Protein AF-A0A934H706-F1 (afdb_monomer)

Sequence (86 aa):
MYILLLEPYDTGSHAAWMRGYQAHSVHEVHLLSLEGQYWQWRMLGGAVPLAERFLASGLRPDLIVASDMLDLTSFLALTRPLTAQI

Mean predicted aligned error: 2.06 Å

Secondary structure (DSSP, 8-state):
-EEEEEEEEESHHHHHHHHHHHHH-SSEEEEEEEES--HHHHHHHTHHHHHHHHHHHT---SEEEE-TTS-HHHHHHHHHHHHTT-

Foldseek 3Di:
DEEEEEEAACDDPVVVVQVVCCVPDPHHYDYQYHYRPPLVCSQVPVLVVSLVCVVVVPDQGPYYHYDPSHPVVSNCVSNVVRVVND

Structure (mmCIF, N/CA/C/O backbone):
data_AF-A0A934H706-F1
#
_entry.id   AF-A0A934H706-F1
#
loop_
_atom_site.group_PDB
_atom_site.id
_atom_site.type_symbol
_atom_site.label_atom_id
_atom_site.label_alt_id
_atom_site.label_comp_id
_atom_site.label_asym_id
_atom_site.label_entity_id
_atom_site.label_seq_id
_atom_site.pdbx_PDB_ins_code
_atom_site.Cartn_x
_atom_site.Cartn_y
_atom_site.Cartn_z
_atom_site.occupancy
_atom_site.B_iso_or_equiv
_atom_site.auth_seq_id
_atom_site.auth_comp_id
_atom_site.auth_asym_id
_atom_site.auth_atom_id
_atom_site.pdbx_PDB_model_num
ATOM 1 N N . MET A 1 1 ? -14.977 -8.547 6.854 1.00 96.38 1 MET A N 1
ATOM 2 C CA . MET A 1 1 ? -13.995 -7.491 7.149 1.00 96.38 1 MET A CA 1
ATOM 3 C C . MET A 1 1 ? -13.599 -6.863 5.841 1.00 96.38 1 MET A C 1
ATOM 5 O O . MET A 1 1 ? -13.541 -7.575 4.839 1.00 96.38 1 MET A O 1
ATOM 9 N N . TYR A 1 2 ? -13.362 -5.563 5.875 1.00 98.12 2 TYR A N 1
ATOM 10 C CA . TYR A 1 2 ? -12.801 -4.816 4.775 1.00 98.12 2 TYR A CA 1
ATOM 11 C C . TYR A 1 2 ? -11.282 -4.695 4.956 1.00 98.12 2 TYR A C 1
ATOM 13 O O . TYR A 1 2 ? -10.810 -4.114 5.930 1.00 98.12 2 TYR A O 1
ATOM 21 N N . ILE A 1 3 ? -10.514 -5.279 4.039 1.00 98.69 3 ILE A N 1
ATOM 22 C CA . ILE A 1 3 ? -9.052 -5.323 4.069 1.00 98.69 3 ILE A CA 1
ATOM 23 C C . ILE A 1 3 ? -8.501 -4.399 2.988 1.00 98.69 3 ILE A C 1
ATOM 25 O O . ILE A 1 3 ? -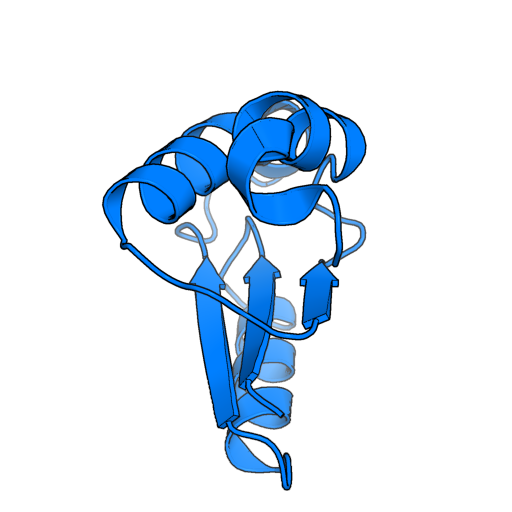8.828 -4.539 1.809 1.00 98.69 3 ILE A O 1
ATOM 29 N N . LEU A 1 4 ? -7.603 -3.501 3.382 1.00 98.62 4 LEU A N 1
ATOM 30 C CA . LEU A 1 4 ? -6.772 -2.747 2.452 1.00 98.62 4 LEU A CA 1
ATOM 31 C C . LEU A 1 4 ? -5.427 -3.453 2.294 1.00 98.62 4 LEU A C 1
ATOM 33 O O . LEU A 1 4 ? -4.694 -3.608 3.270 1.00 98.62 4 LEU A O 1
ATOM 37 N N . LEU A 1 5 ? -5.094 -3.855 1.072 1.00 98.75 5 LEU A N 1
ATOM 38 C CA . LEU A 1 5 ? -3.808 -4.461 0.746 1.00 98.75 5 LEU A CA 1
ATOM 39 C C . LEU A 1 5 ? -2.934 -3.440 0.006 1.00 98.75 5 LEU A C 1
ATOM 41 O O . LEU A 1 5 ? -3.299 -2.970 -1.072 1.00 98.75 5 LEU A O 1
ATOM 45 N N . LEU A 1 6 ? -1.791 -3.102 0.600 1.00 98.50 6 LEU A N 1
ATOM 46 C CA . LEU A 1 6 ? -0.809 -2.151 0.088 1.00 98.50 6 LEU A CA 1
ATOM 47 C C . LEU A 1 6 ? 0.355 -2.864 -0.610 1.00 98.50 6 LEU A C 1
ATOM 49 O O . LEU A 1 6 ? 1.001 -3.730 -0.018 1.00 98.50 6 LEU A O 1
ATOM 53 N N . GLU A 1 7 ? 0.667 -2.437 -1.832 1.00 97.81 7 GLU A N 1
ATOM 54 C CA . GLU A 1 7 ? 1.799 -2.957 -2.610 1.00 97.81 7 GLU A CA 1
ATOM 55 C C . GLU A 1 7 ? 2.411 -1.862 -3.497 1.00 97.81 7 GLU A C 1
ATOM 57 O O . GLU A 1 7 ? 1.797 -1.428 -4.477 1.00 97.81 7 GLU A O 1
ATOM 62 N N . PRO A 1 8 ? 3.624 -1.380 -3.202 1.00 97.62 8 PRO A N 1
ATOM 63 C CA . PRO A 1 8 ? 4.242 -0.319 -3.983 1.00 97.62 8 PRO A CA 1
ATOM 64 C C . PRO A 1 8 ? 4.773 -0.797 -5.347 1.00 97.62 8 PRO A C 1
ATOM 66 O O . PRO A 1 8 ? 5.247 0.039 -6.116 1.00 97.62 8 PRO A O 1
ATOM 69 N N . TYR A 1 9 ? 4.714 -2.089 -5.680 1.00 97.44 9 TYR A N 1
ATOM 70 C CA . TYR A 1 9 ? 5.280 -2.636 -6.911 1.00 97.44 9 TYR A CA 1
ATOM 71 C C . TYR A 1 9 ? 4.364 -3.676 -7.575 1.00 97.44 9 TYR A C 1
ATOM 73 O O . TYR A 1 9 ? 4.596 -4.883 -7.540 1.00 97.44 9 TYR A O 1
ATOM 81 N N . ASP A 1 10 ? 3.314 -3.200 -8.249 1.00 97.38 10 ASP A N 1
ATOM 82 C CA . ASP A 1 10 ? 2.358 -4.055 -8.959 1.00 97.38 10 ASP A CA 1
ATOM 83 C C . ASP A 1 10 ? 2.926 -4.573 -10.289 1.00 97.38 10 ASP A C 1
ATOM 85 O O . ASP A 1 10 ? 2.701 -4.007 -11.361 1.00 97.38 10 ASP A O 1
ATOM 89 N N . THR A 1 11 ? 3.708 -5.649 -10.215 1.00 97.56 11 THR A N 1
ATOM 90 C CA . THR A 1 11 ? 4.124 -6.463 -11.364 1.00 97.56 11 THR A CA 1
ATOM 91 C C . THR A 1 11 ? 4.530 -7.873 -10.919 1.00 97.56 11 THR A C 1
ATOM 93 O O . THR A 1 11 ? 4.680 -8.147 -9.727 1.00 97.56 11 THR A O 1
ATOM 96 N N . GLY A 1 12 ? 4.694 -8.795 -11.871 1.00 96.81 12 GLY A N 1
ATOM 97 C CA . GLY A 1 12 ? 5.239 -10.136 -11.635 1.00 96.81 12 GLY A CA 1
ATOM 98 C C . GLY A 1 12 ? 4.561 -10.913 -10.497 1.00 96.81 12 GLY A C 1
ATOM 99 O O . GLY A 1 12 ? 3.340 -11.061 -10.458 1.00 96.81 12 GLY A O 1
ATOM 100 N N . SER A 1 13 ? 5.365 -11.433 -9.568 1.00 96.56 13 SER A N 1
ATOM 101 C CA . SER A 1 13 ? 4.888 -12.221 -8.424 1.00 96.56 13 SER A CA 1
ATOM 102 C C . SER A 1 13 ? 4.040 -11.415 -7.437 1.00 96.56 13 SER A C 1
ATOM 104 O O . SER A 1 13 ? 3.093 -11.967 -6.886 1.00 96.56 13 SER A O 1
ATOM 106 N N . HIS A 1 14 ? 4.321 -10.123 -7.247 1.00 97.06 14 HIS A N 1
ATOM 107 C CA . HIS A 1 14 ? 3.541 -9.243 -6.369 1.00 97.06 14 HIS A CA 1
ATOM 108 C C . HIS A 1 14 ? 2.122 -9.060 -6.917 1.00 97.06 14 HIS A C 1
ATOM 110 O O . HIS A 1 14 ? 1.133 -9.274 -6.217 1.00 97.06 14 HIS A O 1
ATOM 116 N N . ALA A 1 15 ? 2.029 -8.779 -8.219 1.00 98.00 15 ALA A N 1
ATOM 117 C CA . ALA A 1 15 ? 0.776 -8.706 -8.959 1.00 98.00 15 ALA A CA 1
ATOM 118 C C . ALA A 1 15 ? -0.058 -9.992 -8.837 1.00 98.00 15 ALA A C 1
ATOM 120 O O . ALA A 1 15 ? -1.274 -9.920 -8.633 1.00 98.00 15 ALA A O 1
ATOM 121 N N . ALA A 1 16 ? 0.590 -11.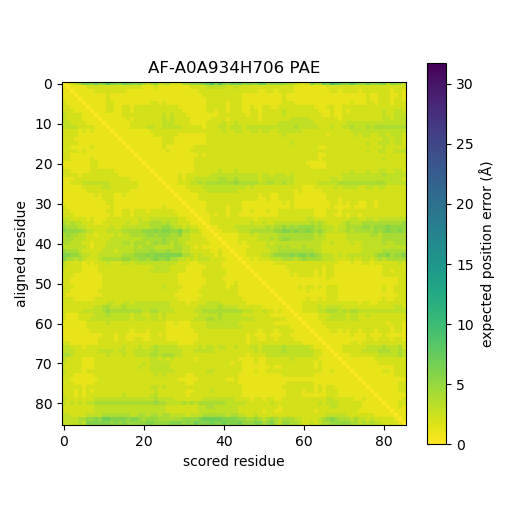153 -8.977 1.00 98.44 16 ALA A N 1
ATOM 122 C CA . ALA A 1 16 ? -0.056 -12.457 -8.868 1.00 98.44 16 ALA A CA 1
ATOM 123 C C . ALA A 1 16 ? -0.540 -12.741 -7.439 1.00 98.44 16 ALA A C 1
ATOM 125 O O . ALA A 1 16 ? -1.678 -13.171 -7.252 1.00 98.44 16 ALA A O 1
ATOM 126 N N . TRP A 1 17 ? 0.292 -12.459 -6.434 1.00 97.88 17 TRP A N 1
ATOM 127 C CA . TRP A 1 17 ? -0.041 -12.654 -5.026 1.00 97.88 17 TRP A CA 1
ATOM 128 C C . TRP A 1 17 ? -1.227 -11.792 -4.593 1.00 97.88 17 TRP A C 1
ATOM 130 O O . TRP A 1 17 ? -2.211 -12.332 -4.094 1.00 97.88 17 TRP A O 1
ATOM 140 N N . MET A 1 18 ? -1.183 -10.480 -4.837 1.00 98.00 18 MET A N 1
ATOM 141 C CA . MET A 1 18 ? -2.259 -9.566 -4.448 1.00 98.00 18 MET A CA 1
ATOM 142 C C . MET A 1 18 ? -3.604 -9.934 -5.069 1.00 98.00 18 MET A C 1
ATOM 144 O O . MET A 1 18 ? -4.618 -10.001 -4.376 1.00 98.00 18 MET A O 1
ATOM 148 N N . ARG A 1 19 ? -3.616 -10.168 -6.389 1.00 98.38 19 ARG A N 1
ATOM 149 C CA . ARG A 1 19 ? -4.842 -10.507 -7.121 1.00 98.38 19 ARG A CA 1
ATOM 150 C C . ARG A 1 19 ? -5.357 -11.883 -6.715 1.00 98.38 19 ARG A C 1
ATOM 152 O O . ARG A 1 19 ? -6.562 -12.052 -6.585 1.00 98.38 19 ARG A O 1
ATOM 159 N N . GLY A 1 20 ? -4.465 -12.840 -6.457 1.00 98.50 20 GLY A N 1
ATOM 160 C CA . GLY A 1 20 ? -4.830 -14.143 -5.904 1.00 98.50 20 GLY A CA 1
ATOM 1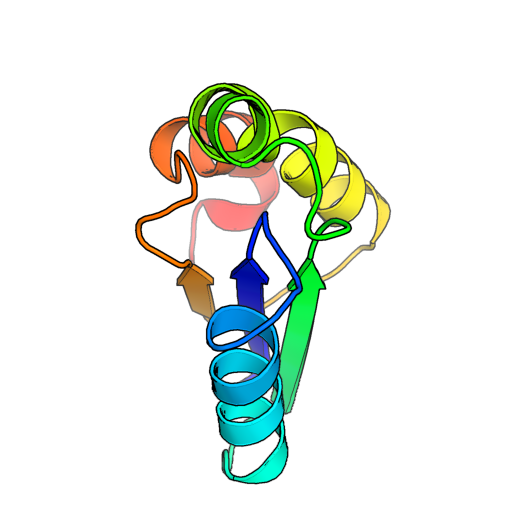61 C C . GLY A 1 20 ? -5.442 -14.023 -4.508 1.00 98.50 20 GLY A C 1
ATOM 162 O O . GLY A 1 20 ? -6.502 -14.590 -4.254 1.00 98.50 20 GLY A O 1
ATOM 163 N N . TYR A 1 21 ? -4.829 -13.233 -3.623 1.00 98.38 21 TYR A N 1
ATOM 164 C CA . TYR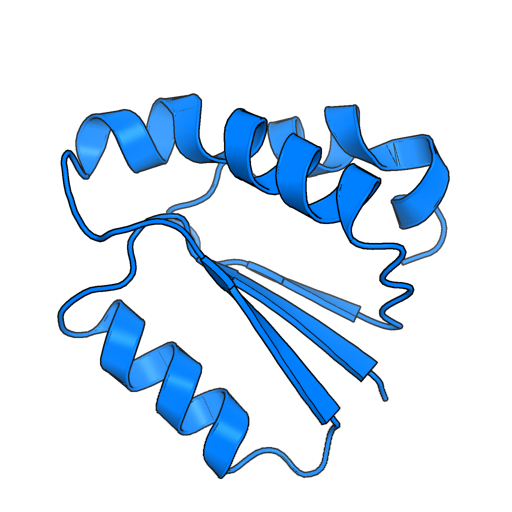 A 1 21 ? -5.360 -12.970 -2.288 1.00 98.38 21 TYR A CA 1
ATOM 165 C C . TYR A 1 21 ? -6.745 -12.321 -2.364 1.00 98.38 21 TYR A C 1
ATOM 167 O O . TYR A 1 21 ? -7.672 -12.784 -1.709 1.00 98.38 21 TYR A O 1
ATOM 175 N N . GLN A 1 22 ? -6.923 -11.311 -3.219 1.00 98.62 22 GLN A N 1
ATOM 176 C CA . GLN A 1 22 ? -8.225 -10.684 -3.446 1.00 98.62 22 GLN A CA 1
ATOM 177 C C . GLN A 1 22 ? -9.270 -11.675 -3.985 1.00 98.62 22 GLN A C 1
ATOM 179 O O . GLN A 1 22 ? -10.386 -11.711 -3.477 1.00 98.62 22 GLN A O 1
ATOM 184 N N . ALA A 1 23 ? -8.924 -12.483 -4.991 1.00 98.62 23 ALA A N 1
ATOM 185 C CA . ALA A 1 23 ? -9.859 -13.394 -5.655 1.00 98.62 23 ALA A CA 1
ATOM 186 C C . ALA A 1 23 ? -10.292 -14.586 -4.786 1.00 98.62 23 ALA A C 1
ATOM 188 O O . ALA A 1 23 ? -11.360 -15.155 -5.013 1.00 98.62 23 ALA A O 1
ATOM 189 N N . HIS A 1 24 ? -9.466 -14.981 -3.817 1.00 98.50 24 HIS A N 1
ATOM 190 C CA . HIS A 1 24 ? -9.687 -16.173 -2.994 1.00 98.50 24 HIS A CA 1
ATOM 191 C C . HIS A 1 24 ? -9.948 -15.867 -1.514 1.00 98.50 24 HIS A C 1
ATOM 193 O O . HIS A 1 24 ? -10.042 -16.790 -0.704 1.00 98.50 24 HIS A O 1
ATOM 199 N N . SER A 1 25 ? -10.083 -14.592 -1.147 1.00 98.19 25 SER A N 1
ATOM 200 C CA . SER A 1 25 ? -10.457 -14.195 0.207 1.00 98.19 25 SER A CA 1
ATOM 201 C C . SER A 1 25 ? -11.967 -14.298 0.422 1.00 98.19 25 SER A C 1
ATOM 203 O O . SER A 1 25 ? -12.769 -14.009 -0.462 1.00 98.19 25 SER A O 1
ATOM 205 N N . VAL A 1 26 ? -12.362 -14.663 1.643 1.00 98.12 26 VAL A N 1
ATOM 206 C CA . VAL A 1 26 ? -13.752 -14.541 2.123 1.00 98.12 26 VAL A CA 1
ATOM 207 C C . VAL A 1 26 ? -14.071 -13.122 2.621 1.00 98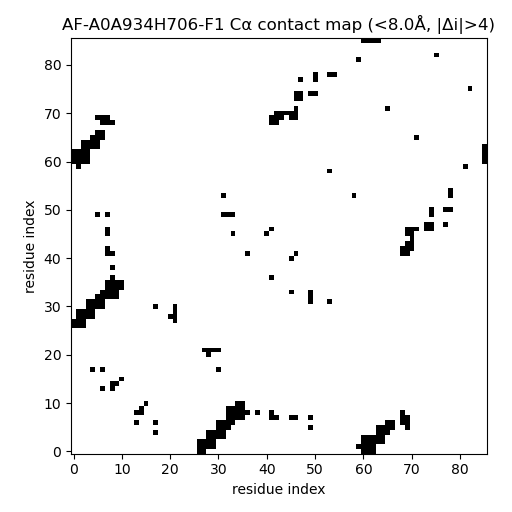.12 26 VAL A C 1
ATOM 209 O O . VAL A 1 26 ? -15.192 -12.839 3.040 1.00 98.12 26 VAL A O 1
ATOM 212 N N . HIS A 1 27 ? -13.070 -12.241 2.642 1.00 98.38 27 HIS A N 1
ATOM 213 C CA . HIS A 1 27 ? -13.172 -10.843 3.043 1.00 98.38 27 HIS A CA 1
ATOM 214 C C . HIS A 1 27 ? -13.211 -9.926 1.818 1.00 98.38 27 HIS A C 1
ATOM 216 O O . HIS A 1 27 ? -12.733 -10.284 0.745 1.00 98.38 27 HIS A O 1
ATOM 222 N N . GLU A 1 28 ? -13.739 -8.715 1.990 1.00 98.44 28 GLU A N 1
ATOM 223 C CA . GLU A 1 28 ? -13.648 -7.683 0.961 1.00 98.44 28 GLU A CA 1
ATOM 224 C C . GLU A 1 28 ? -12.214 -7.153 0.940 1.00 98.44 28 GLU A C 1
ATOM 226 O O . GLU A 1 28 ? -11.742 -6.623 1.943 1.00 98.44 28 GLU A O 1
ATOM 231 N N . VAL A 1 29 ? -11.508 -7.319 -0.179 1.00 98.69 29 VAL A N 1
ATOM 232 C CA . VAL A 1 29 ? -10.115 -6.878 -0.323 1.00 98.69 29 VAL A CA 1
ATOM 233 C C . VAL A 1 29 ? -10.035 -5.781 -1.377 1.00 98.69 29 VAL A C 1
ATOM 235 O O . VAL A 1 29 ? -10.365 -6.008 -2.543 1.00 98.69 29 VAL A O 1
ATOM 238 N N . HIS A 1 30 ? -9.536 -4.611 -0.985 1.00 98.56 30 HIS A N 1
ATOM 239 C CA . HIS A 1 30 ? -9.187 -3.532 -1.904 1.00 98.56 30 HIS A CA 1
ATOM 240 C C . HIS A 1 30 ? -7.673 -3.444 -2.053 1.00 98.56 30 HIS A C 1
ATOM 242 O O . HIS A 1 30 ? -6.944 -3.341 -1.067 1.00 98.56 30 HIS A O 1
ATOM 248 N N . LEU A 1 31 ? -7.205 -3.487 -3.298 1.00 98.50 31 LEU A N 1
ATOM 249 C CA . LEU A 1 31 ? -5.791 -3.361 -3.628 1.00 98.50 31 LEU A CA 1
ATOM 250 C C . LEU A 1 31 ? -5.464 -1.887 -3.849 1.00 98.50 31 LEU A C 1
ATOM 252 O O . LEU A 1 31 ? -6.052 -1.249 -4.722 1.00 98.50 31 LEU A O 1
ATOM 256 N N . LEU A 1 32 ? -4.509 -1.358 -3.092 1.00 98.50 32 LEU A N 1
ATOM 257 C CA . LEU A 1 32 ? -3.959 -0.029 -3.305 1.00 98.50 32 LEU A CA 1
ATOM 258 C C . LEU A 1 32 ? -2.479 -0.165 -3.644 1.00 98.50 32 LEU A C 1
ATOM 260 O O . LEU A 1 32 ? -1.641 -0.422 -2.778 1.00 98.50 32 LEU A O 1
ATOM 264 N N . SER A 1 33 ? -2.176 -0.002 -4.928 1.00 98.00 33 SER A N 1
ATOM 265 C CA . SER A 1 33 ? -0.847 -0.262 -5.460 1.00 98.00 33 SER A CA 1
ATOM 266 C C . SER A 1 33 ? -0.291 0.876 -6.309 1.00 98.00 33 SER A C 1
ATOM 268 O O . SER A 1 33 ? -0.975 1.857 -6.635 1.00 98.00 33 SER A O 1
ATOM 270 N N . LEU A 1 34 ? 0.989 0.753 -6.654 1.00 97.94 34 LEU A N 1
ATOM 271 C CA . LEU A 1 34 ? 1.663 1.597 -7.634 1.00 97.94 34 LEU A CA 1
ATOM 272 C C . LEU A 1 34 ? 2.198 0.732 -8.777 1.00 97.94 34 LEU A C 1
ATOM 274 O O . LEU A 1 34 ? 2.490 -0.445 -8.586 1.00 97.94 34 LEU A O 1
ATOM 278 N N . GLU A 1 35 ? 2.378 1.329 -9.956 1.00 97.06 35 GLU A N 1
ATOM 279 C CA . GLU A 1 35 ? 2.950 0.623 -11.107 1.00 97.06 35 GLU A CA 1
ATOM 280 C C . GLU A 1 35 ? 4.301 -0.009 -10.757 1.00 97.06 35 GLU A C 1
ATOM 282 O O . GLU A 1 35 ? 5.159 0.653 -10.151 1.00 97.06 35 GLU A O 1
ATOM 287 N N . GLY A 1 36 ? 4.488 -1.263 -11.180 1.00 95.50 36 GLY A N 1
ATOM 288 C CA . GLY A 1 36 ? 5.698 -2.055 -10.979 1.00 95.50 36 GLY A CA 1
ATOM 289 C C . GLY A 1 36 ? 6.897 -1.575 -11.801 1.00 95.50 36 GLY A C 1
ATOM 290 O O . GLY A 1 36 ? 7.389 -2.280 -12.678 1.00 95.50 36 GLY A O 1
ATOM 291 N N . GLN A 1 37 ? 7.367 -0.363 -11.514 1.00 94.94 37 GLN A N 1
ATOM 292 C CA . GLN A 1 37 ? 8.562 0.263 -12.077 1.00 94.94 37 GLN A CA 1
ATOM 293 C C . GLN A 1 37 ? 9.459 0.773 -10.946 1.00 94.94 37 GLN A C 1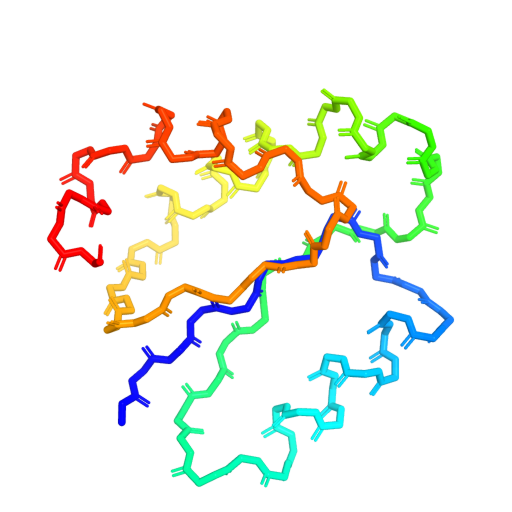
ATOM 295 O O . GLN A 1 37 ? 8.972 1.076 -9.859 1.00 94.94 37 GLN A O 1
ATOM 300 N N . TYR A 1 38 ? 10.763 0.900 -11.211 1.00 93.50 38 TYR A N 1
ATOM 301 C CA . TYR A 1 38 ? 11.730 1.516 -10.290 1.00 93.50 38 TYR A CA 1
ATOM 302 C C . TYR A 1 38 ? 11.713 0.909 -8.874 1.00 93.50 38 TYR A C 1
ATOM 304 O O . TYR A 1 38 ? 11.595 1.630 -7.885 1.00 93.50 38 TYR A O 1
ATOM 312 N N . TRP A 1 39 ? 11.829 -0.418 -8.764 1.00 92.81 39 TRP A N 1
ATOM 313 C CA . TRP A 1 39 ? 11.634 -1.158 -7.506 1.00 92.81 39 TRP A CA 1
ATOM 314 C C . TRP A 1 39 ? 12.427 -0.596 -6.307 1.00 92.81 39 TRP A C 1
ATOM 316 O O . TRP A 1 39 ? 11.876 -0.474 -5.217 1.00 92.81 39 TRP A O 1
ATOM 326 N N . GLN A 1 40 ? 13.676 -0.155 -6.505 1.00 94.75 40 GLN A N 1
ATOM 327 C CA . GLN A 1 40 ? 14.490 0.461 -5.441 1.00 94.75 40 GLN A CA 1
ATOM 328 C C . GLN A 1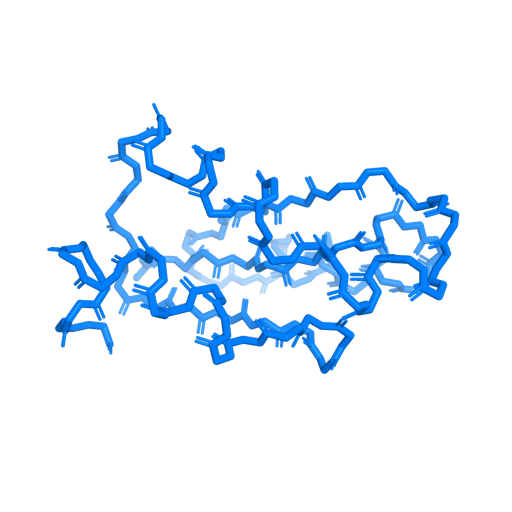 40 ? 13.847 1.744 -4.892 1.00 94.75 40 GLN A C 1
ATOM 330 O O . GLN A 1 40 ? 13.808 1.967 -3.685 1.00 94.75 40 GLN A O 1
ATOM 335 N N . TRP A 1 41 ? 13.291 2.572 -5.781 1.00 94.00 41 TRP A N 1
ATOM 336 C CA . TRP A 1 41 ? 12.570 3.788 -5.408 1.00 94.00 41 TRP A CA 1
ATOM 337 C C . TRP A 1 41 ? 11.215 3.477 -4.778 1.00 94.00 41 TRP A C 1
ATOM 339 O O . TRP A 1 41 ? 10.786 4.191 -3.876 1.00 94.00 41 TRP A O 1
ATOM 349 N N . ARG A 1 42 ? 10.549 2.400 -5.207 1.00 94.69 42 ARG A N 1
ATOM 350 C CA . ARG A 1 42 ? 9.306 1.929 -4.581 1.00 94.69 42 ARG A CA 1
ATOM 351 C C . ARG A 1 42 ? 9.522 1.483 -3.138 1.00 94.69 42 ARG A C 1
ATOM 353 O O . ARG A 1 42 ? 8.680 1.804 -2.307 1.00 94.69 42 ARG A O 1
ATOM 360 N N . MET A 1 43 ? 10.663 0.867 -2.830 1.00 92.75 43 MET A N 1
ATOM 361 C CA . MET A 1 43 ? 11.017 0.512 -1.452 1.00 92.75 43 MET A CA 1
ATOM 362 C C . MET A 1 43 ? 11.258 1.728 -0.559 1.00 92.75 43 MET A C 1
ATOM 364 O O . MET A 1 43 ? 10.773 1.776 0.564 1.00 92.75 43 MET A O 1
ATOM 368 N N . LEU A 1 44 ? 11.987 2.727 -1.062 1.00 91.38 44 LEU A N 1
ATOM 369 C CA . LEU A 1 44 ? 12.384 3.894 -0.265 1.00 91.38 44 LEU A CA 1
ATOM 370 C C . LEU A 1 44 ? 11.307 4.982 -0.185 1.00 91.38 44 LEU A C 1
ATOM 372 O O . LEU A 1 44 ? 11.255 5.732 0.783 1.00 91.38 44 LEU A O 1
ATOM 376 N N . GLY A 1 45 ? 10.483 5.116 -1.224 1.00 94.00 45 GLY A N 1
ATOM 377 C CA . GLY A 1 45 ? 9.572 6.249 -1.390 1.00 94.00 45 GLY A CA 1
ATOM 378 C C . GLY A 1 45 ? 8.138 5.870 -1.737 1.00 94.00 45 GLY A C 1
ATOM 379 O O . GLY A 1 45 ? 7.305 6.762 -1.857 1.00 94.00 45 GLY A O 1
ATOM 380 N N . GLY A 1 46 ? 7.812 4.582 -1.894 1.00 96.88 46 GLY A N 1
ATOM 381 C CA . GLY A 1 46 ? 6.466 4.133 -2.270 1.00 96.88 46 GLY A CA 1
ATOM 382 C C . GLY A 1 46 ? 5.385 4.463 -1.235 1.00 96.88 46 GLY A C 1
ATOM 383 O O . GLY A 1 46 ? 4.221 4.616 -1.600 1.00 96.88 46 GLY A O 1
ATOM 384 N N . ALA A 1 47 ? 5.765 4.649 0.031 1.00 98.12 47 ALA A N 1
ATOM 385 C CA . ALA A 1 47 ? 4.845 4.977 1.117 1.00 98.12 47 ALA A CA 1
ATOM 386 C C . ALA A 1 47 ? 4.127 6.320 0.931 1.00 98.12 47 ALA A C 1
ATOM 388 O O . ALA A 1 47 ? 2.934 6.408 1.211 1.00 98.12 47 ALA A O 1
ATOM 389 N N . VAL A 1 48 ? 4.816 7.342 0.416 1.00 98.12 48 VAL A N 1
ATOM 390 C CA . VAL A 1 48 ? 4.256 8.692 0.232 1.00 98.12 48 VAL A CA 1
ATOM 391 C C . VAL A 1 48 ? 3.086 8.704 -0.765 1.00 98.12 48 VAL A C 1
ATOM 393 O O . VAL A 1 48 ? 1.976 9.042 -0.356 1.00 98.12 48 VAL A O 1
ATOM 396 N N . PRO A 1 49 ? 3.248 8.279 -2.036 1.00 98.12 49 PRO A N 1
ATOM 397 C CA . PRO A 1 49 ? 2.144 8.289 -2.992 1.00 98.12 49 PRO A CA 1
ATOM 398 C C . PRO A 1 49 ? 1.022 7.311 -2.615 1.00 98.12 49 PRO A C 1
ATOM 400 O O . PRO A 1 49 ? -0.135 7.554 -2.953 1.00 98.12 49 PRO A O 1
ATOM 403 N N . LEU A 1 50 ? 1.318 6.212 -1.907 1.00 98.38 50 LEU A N 1
ATOM 404 C CA . LEU A 1 50 ? 0.270 5.335 -1.374 1.00 98.38 50 LEU A CA 1
ATOM 405 C C . LEU A 1 50 ? -0.527 6.013 -0.255 1.00 98.38 50 LEU A C 1
ATOM 407 O O . LEU A 1 50 ? -1.752 5.917 -0.254 1.00 98.38 50 LEU A O 1
ATOM 411 N N . ALA A 1 51 ? 0.133 6.725 0.662 1.00 98.56 51 ALA A N 1
ATOM 412 C CA . ALA A 1 51 ? -0.530 7.475 1.727 1.00 98.56 51 ALA A CA 1
ATOM 413 C C . ALA A 1 51 ? -1.422 8.588 1.160 1.00 98.56 51 ALA A C 1
ATOM 415 O O . ALA A 1 51 ? -2.569 8.726 1.581 1.00 98.56 51 ALA A O 1
ATOM 416 N N . GLU A 1 52 ? -0.942 9.329 0.158 1.00 98.44 52 GLU A N 1
ATOM 417 C CA . GLU A 1 52 ? -1.732 10.349 -0.543 1.00 98.44 52 GLU A CA 1
ATOM 418 C C . GLU A 1 52 ? -2.989 9.751 -1.184 1.00 98.44 52 GLU A C 1
ATOM 420 O O . GLU A 1 52 ? -4.097 10.252 -0.970 1.00 98.44 52 GLU A O 1
ATOM 425 N N . ARG A 1 53 ? -2.845 8.637 -1.919 1.00 98.50 53 ARG A N 1
ATOM 426 C CA . ARG A 1 53 ? -3.988 7.935 -2.522 1.00 98.50 53 ARG A CA 1
ATOM 427 C C . ARG A 1 53 ? -4.956 7.421 -1.460 1.00 98.50 53 ARG A C 1
ATOM 429 O O . ARG A 1 53 ? -6.163 7.575 -1.627 1.00 98.50 53 ARG A O 1
ATOM 436 N N . PHE A 1 54 ? -4.454 6.854 -0.364 1.00 98.50 54 PHE A N 1
ATOM 437 C CA . PHE A 1 54 ? -5.288 6.381 0.738 1.00 98.50 54 PHE A CA 1
ATOM 438 C C . PHE A 1 54 ? -6.093 7.526 1.370 1.00 98.50 54 PHE A C 1
ATOM 440 O O . PHE A 1 54 ? -7.311 7.417 1.500 1.00 98.50 54 PHE A O 1
ATOM 447 N N . LEU A 1 55 ? -5.455 8.653 1.689 1.00 98.00 55 LEU A N 1
ATOM 448 C CA . LEU A 1 55 ? -6.128 9.812 2.284 1.00 98.00 55 LEU A CA 1
ATOM 449 C C . LEU A 1 55 ? -7.198 10.397 1.349 1.00 98.00 55 LEU A C 1
ATOM 451 O O . LEU A 1 55 ? -8.278 10.763 1.813 1.00 98.00 55 LEU A O 1
ATOM 455 N N . ALA A 1 56 ? -6.936 10.427 0.040 1.00 98.00 56 ALA A N 1
ATOM 456 C CA . ALA A 1 56 ? -7.888 10.899 -0.966 1.00 98.00 56 ALA A CA 1
ATOM 457 C C . ALA A 1 56 ? -9.040 9.914 -1.245 1.00 98.00 56 ALA A C 1
ATOM 459 O O . ALA A 1 56 ? -10.114 10.325 -1.676 1.00 98.00 56 ALA A O 1
ATOM 460 N N . SER A 1 57 ? -8.832 8.617 -1.008 1.00 96.50 57 SER A N 1
ATOM 461 C CA . SER A 1 57 ? -9.785 7.561 -1.374 1.00 96.50 57 SER A CA 1
ATOM 462 C C . SER A 1 57 ? -11.032 7.483 -0.486 1.00 96.50 57 SER A C 1
ATOM 464 O O . SER A 1 57 ? -12.026 6.875 -0.874 1.00 96.50 57 SER A O 1
ATOM 466 N N . GLY A 1 58 ? -10.984 8.045 0.726 1.00 94.94 58 GLY A N 1
ATOM 467 C CA . GLY A 1 58 ? -12.068 7.912 1.703 1.00 94.94 58 GLY A CA 1
ATOM 468 C C . GLY A 1 58 ? -12.242 6.497 2.273 1.00 94.94 58 GLY A C 1
ATOM 469 O O . GLY A 1 58 ? -13.194 6.264 3.015 1.00 94.94 58 GLY A O 1
ATOM 470 N N . LEU A 1 59 ? -11.325 5.566 1.982 1.00 96.19 59 LEU A N 1
ATOM 471 C CA . LEU A 1 59 ? -11.394 4.190 2.470 1.00 96.19 59 LEU A CA 1
ATOM 472 C C . LEU A 1 59 ? -11.321 4.128 4.005 1.00 96.19 59 LEU A C 1
ATOM 474 O O . LEU A 1 59 ? -10.669 4.948 4.661 1.00 96.19 59 LEU A O 1
ATOM 478 N N . ARG A 1 60 ? -12.017 3.145 4.582 1.00 96.19 60 ARG A N 1
ATOM 479 C CA . ARG A 1 60 ? -12.068 2.864 6.025 1.00 96.19 60 ARG A CA 1
ATOM 480 C C . ARG A 1 60 ? -11.930 1.355 6.268 1.00 96.19 60 ARG A C 1
ATOM 482 O O . ARG A 1 60 ? -12.930 0.709 6.565 1.00 96.19 60 ARG A O 1
ATOM 489 N N . PRO A 1 61 ? -10.741 0.776 6.038 1.00 98.12 61 PRO A N 1
ATOM 490 C CA . PRO A 1 61 ? -10.534 -0.654 6.229 1.00 98.12 61 PRO A CA 1
ATOM 491 C C . PRO A 1 61 ? -10.515 -1.028 7.715 1.00 98.12 61 PRO A C 1
ATOM 493 O O . PRO A 1 61 ? -10.073 -0.243 8.551 1.00 98.12 61 PRO A O 1
ATOM 496 N N . ASP A 1 62 ? -10.943 -2.253 8.008 1.00 98.31 62 ASP A N 1
ATOM 497 C CA . ASP A 1 62 ? -10.826 -2.890 9.325 1.00 98.31 62 ASP A CA 1
ATOM 498 C C . ASP A 1 62 ? -9.408 -3.436 9.569 1.00 98.31 62 ASP A C 1
ATOM 500 O O . ASP A 1 62 ? -9.028 -3.702 10.704 1.00 98.31 62 ASP A O 1
ATOM 504 N N . LEU A 1 63 ? -8.647 -3.675 8.494 1.00 98.19 63 LEU A N 1
ATOM 505 C CA . LEU A 1 63 ? -7.309 -4.265 8.528 1.00 98.19 63 LEU A CA 1
ATOM 506 C C . LEU A 1 63 ? -6.460 -3.738 7.367 1.00 98.19 63 LEU A C 1
ATOM 508 O O . LEU A 1 63 ? -6.939 -3.641 6.234 1.00 98.19 63 LEU A O 1
ATOM 512 N N . ILE A 1 64 ? -5.181 -3.472 7.632 1.00 98.38 64 ILE A N 1
ATOM 513 C CA . ILE A 1 64 ? -4.179 -3.180 6.602 1.00 98.38 64 ILE A CA 1
ATOM 514 C C . ILE A 1 64 ? -3.215 -4.359 6.487 1.00 98.38 64 ILE A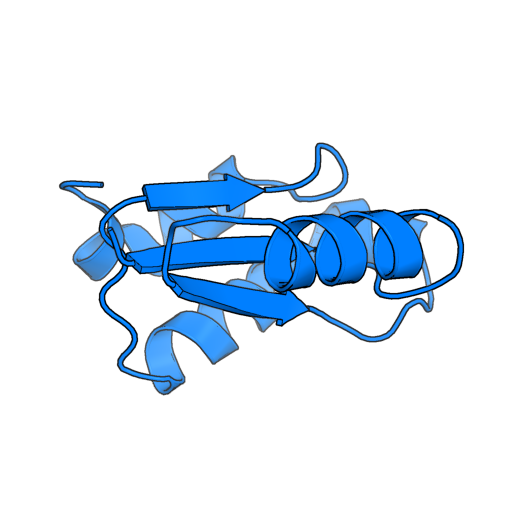 C 1
ATOM 516 O O . ILE A 1 64 ? -2.621 -4.791 7.472 1.00 98.38 64 ILE A O 1
ATOM 520 N N . VAL A 1 65 ? -3.031 -4.842 5.263 1.00 98.25 65 VAL A N 1
ATOM 521 C CA . VAL A 1 65 ? -1.985 -5.795 4.887 1.00 98.25 65 VAL A CA 1
ATOM 522 C C . VAL A 1 65 ? -1.012 -5.062 3.975 1.00 98.25 65 VAL A C 1
ATOM 524 O O . VAL A 1 65 ? -1.438 -4.383 3.048 1.00 98.25 65 VAL A O 1
ATOM 527 N N . ALA A 1 66 ? 0.288 -5.183 4.213 1.00 97.56 66 ALA A N 1
ATOM 528 C CA . ALA A 1 66 ? 1.308 -4.572 3.368 1.00 97.56 66 ALA A CA 1
ATOM 529 C C . ALA A 1 66 ? 2.398 -5.586 3.031 1.00 97.56 66 ALA A C 1
ATOM 531 O O . ALA A 1 66 ? 2.747 -6.423 3.866 1.00 97.56 66 ALA A O 1
ATOM 532 N N . SER A 1 67 ? 2.941 -5.496 1.819 1.00 94.81 67 SER A N 1
ATOM 533 C CA . SER A 1 67 ? 4.179 -6.191 1.461 1.00 94.81 67 SER A CA 1
ATOM 534 C C . SER A 1 67 ? 5.362 -5.649 2.270 1.00 94.81 67 SER A C 1
ATOM 536 O O . SER A 1 67 ? 5.408 -4.452 2.562 1.00 94.81 67 SER A O 1
ATOM 538 N N . ASP A 1 68 ? 6.370 -6.482 2.512 1.00 93.69 68 ASP A N 1
ATOM 539 C CA . ASP A 1 68 ? 7.666 -6.076 3.081 1.00 93.69 68 ASP A CA 1
ATOM 540 C C . ASP A 1 68 ? 8.397 -5.008 2.247 1.00 93.69 68 ASP A C 1
ATOM 542 O O . ASP A 1 68 ? 9.223 -4.261 2.766 1.00 93.69 68 ASP A O 1
ATOM 546 N N . MET A 1 69 ? 8.055 -4.900 0.962 1.00 94.69 69 MET A N 1
ATOM 547 C CA . MET A 1 69 ? 8.569 -3.886 0.052 1.00 94.69 69 MET A CA 1
ATOM 548 C C . MET A 1 69 ? 8.135 -2.459 0.419 1.00 94.69 69 MET A C 1
ATOM 550 O O . MET A 1 69 ? 8.749 -1.500 -0.039 1.00 94.69 69 MET A O 1
ATOM 554 N N . LEU A 1 70 ? 7.082 -2.291 1.219 1.00 97.50 70 LEU A N 1
ATOM 555 C CA . LEU A 1 70 ? 6.611 -0.981 1.648 1.00 97.50 70 LEU A CA 1
ATOM 556 C C . LEU A 1 70 ? 7.277 -0.573 2.962 1.00 97.50 70 LEU A C 1
ATOM 558 O O . LEU A 1 70 ? 7.194 -1.305 3.947 1.00 97.50 70 LEU A O 1
ATOM 562 N N . ASP A 1 71 ? 7.799 0.654 3.034 1.00 97.00 71 ASP A N 1
ATOM 563 C CA . ASP A 1 71 ? 8.025 1.303 4.329 1.00 97.00 71 ASP A CA 1
ATOM 564 C C . ASP A 1 71 ? 6.675 1.597 5.012 1.00 97.00 71 ASP A C 1
ATOM 566 O O . ASP A 1 71 ? 6.072 2.669 4.877 1.00 97.00 71 ASP A O 1
ATOM 570 N N . LEU A 1 72 ? 6.171 0.594 5.733 1.00 96.94 72 LEU A N 1
ATOM 571 C CA . LEU A 1 72 ? 4.896 0.663 6.436 1.00 96.94 72 LEU A CA 1
ATOM 572 C C . LEU A 1 72 ? 4.928 1.702 7.564 1.00 96.94 72 LEU A C 1
ATOM 574 O O . LEU A 1 72 ? 3.901 2.314 7.858 1.00 96.94 72 LEU A O 1
ATOM 578 N N . THR A 1 73 ? 6.093 1.944 8.170 1.00 96.94 73 THR A N 1
ATOM 579 C CA . THR A 1 73 ? 6.242 2.938 9.240 1.00 96.94 73 THR A CA 1
ATOM 580 C C . THR A 1 73 ? 5.957 4.334 8.701 1.00 96.94 73 THR A C 1
ATOM 582 O O . THR A 1 73 ? 5.143 5.060 9.277 1.00 96.94 73 THR A O 1
ATOM 585 N N . SER A 1 74 ? 6.562 4.695 7.565 1.00 98.06 74 SER A N 1
ATOM 586 C CA . SER A 1 74 ? 6.290 5.969 6.896 1.00 98.06 74 SER A CA 1
ATOM 587 C C . SER A 1 74 ? 4.835 6.094 6.456 1.00 98.06 74 SER A C 1
ATOM 589 O O . SER A 1 74 ? 4.233 7.146 6.676 1.00 98.06 74 SER A O 1
ATOM 591 N N . PHE A 1 75 ? 4.245 5.035 5.889 1.00 98.50 75 PHE A N 1
ATOM 592 C CA . PHE A 1 75 ? 2.829 5.048 5.512 1.00 98.50 75 PHE A CA 1
ATOM 593 C C . PHE A 1 75 ? 1.943 5.347 6.731 1.00 98.50 75 PHE A C 1
ATOM 595 O O . PHE A 1 75 ? 1.177 6.308 6.714 1.00 98.50 75 PHE A O 1
ATOM 602 N N . LEU A 1 76 ? 2.102 4.594 7.825 1.00 98.00 76 LEU A N 1
ATOM 603 C CA . LEU A 1 76 ? 1.295 4.764 9.034 1.00 98.00 76 LEU A CA 1
ATOM 604 C C . LEU A 1 76 ? 1.498 6.127 9.700 1.00 98.00 76 LEU A C 1
ATOM 606 O O . LEU A 1 76 ? 0.534 6.680 10.227 1.00 98.00 76 LEU A O 1
ATOM 610 N N . ALA A 1 77 ? 2.712 6.682 9.675 1.00 98.25 77 ALA A N 1
ATOM 611 C CA . ALA A 1 77 ? 2.982 8.020 10.197 1.00 98.25 77 ALA A CA 1
ATOM 612 C C . ALA A 1 77 ? 2.205 9.100 9.423 1.00 98.25 77 ALA A C 1
ATOM 614 O O . ALA A 1 77 ? 1.625 9.998 10.034 1.00 98.25 77 ALA A O 1
ATOM 615 N N . LEU A 1 78 ? 2.139 8.981 8.093 1.00 98.44 78 LEU A N 1
ATOM 616 C CA . LEU A 1 78 ? 1.428 9.919 7.219 1.00 98.44 78 LEU A CA 1
ATOM 617 C C . LEU A 1 78 ? -0.098 9.759 7.286 1.00 98.44 78 LEU A C 1
ATOM 619 O O . LEU A 1 78 ? -0.828 10.728 7.089 1.00 98.44 78 LEU A O 1
ATOM 623 N N . THR A 1 79 ? -0.594 8.557 7.582 1.00 98.38 79 THR A N 1
ATOM 624 C CA . THR A 1 79 ? -2.034 8.251 7.574 1.00 98.38 79 THR A CA 1
ATOM 625 C C . THR A 1 79 ? -2.644 8.099 8.966 1.00 98.38 79 THR A C 1
ATOM 627 O O . THR A 1 79 ? -3.823 7.748 9.079 1.00 98.38 79 THR A O 1
ATOM 630 N N . ARG A 1 80 ? -1.880 8.364 10.037 1.00 97.50 80 ARG A N 1
ATOM 631 C CA . ARG A 1 80 ? -2.279 8.055 11.420 1.00 97.50 80 ARG A CA 1
ATOM 632 C C . ARG A 1 80 ? -3.659 8.575 11.833 1.00 97.50 80 ARG A C 1
ATOM 634 O O . ARG A 1 80 ? -4.343 7.827 12.526 1.00 97.50 80 ARG A O 1
ATOM 641 N N . PRO A 1 81 ? -4.132 9.765 11.404 1.00 95.44 81 PRO A N 1
ATOM 642 C CA . PRO A 1 81 ? -5.486 10.220 11.730 1.00 95.44 81 PRO A CA 1
ATOM 643 C C . PRO A 1 81 ? -6.603 9.243 11.329 1.00 95.44 81 PRO A C 1
ATOM 645 O O . PRO A 1 81 ? -7.658 9.247 11.953 1.00 95.44 81 PRO A O 1
ATOM 648 N N . LEU A 1 82 ? -6.378 8.403 10.311 1.00 96.50 82 LEU A N 1
ATOM 649 C CA . LEU A 1 82 ? -7.338 7.401 9.838 1.00 96.50 82 LEU A CA 1
ATOM 650 C C . LEU A 1 82 ? -6.967 5.968 10.232 1.00 96.50 82 LEU A C 1
ATOM 652 O O . LEU A 1 82 ? -7.846 5.116 10.292 1.00 96.50 82 LEU A O 1
ATOM 656 N N . THR A 1 83 ? -5.689 5.695 10.496 1.00 97.50 83 THR A N 1
ATOM 657 C CA . THR A 1 83 ? -5.194 4.343 10.804 1.00 97.50 83 THR A CA 1
ATOM 658 C C . THR A 1 83 ? -4.914 4.124 12.290 1.00 97.50 83 THR A C 1
ATOM 660 O O . THR A 1 83 ? -4.372 3.092 12.668 1.00 97.50 83 THR A O 1
ATOM 663 N N . ALA A 1 84 ? -5.263 5.083 13.158 1.00 96.31 84 ALA A N 1
ATOM 664 C CA . ALA A 1 84 ? -4.936 5.027 14.582 1.00 96.31 84 ALA A CA 1
ATOM 665 C C . ALA A 1 84 ? -5.492 3.802 15.323 1.00 96.31 84 ALA A C 1
ATOM 667 O O . ALA A 1 84 ? -4.891 3.361 16.301 1.00 96.31 84 ALA A O 1
ATOM 668 N N . GLN A 1 85 ? -6.636 3.308 14.859 1.00 93.69 85 GLN A N 1
ATOM 669 C CA . GLN A 1 85 ? -7.434 2.257 15.492 1.00 93.69 85 GLN A CA 1
ATOM 670 C C . GLN A 1 85 ? -7.521 0.986 14.637 1.00 93.69 85 GLN A C 1
ATOM 672 O O . GLN A 1 85 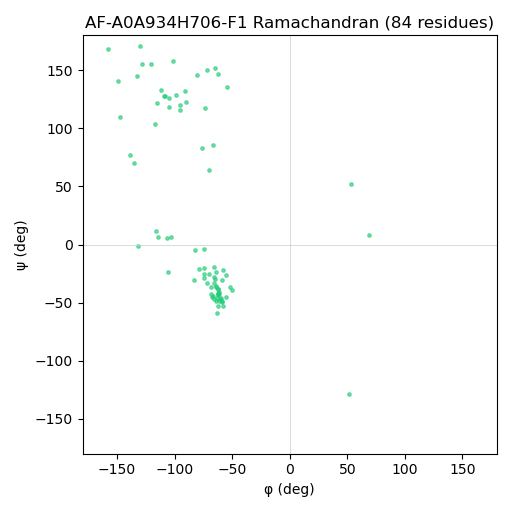? -8.359 0.132 14.912 1.00 93.69 85 GLN A O 1
ATOM 677 N N . ILE A 1 86 ? -6.701 0.910 13.585 1.00 93.19 86 ILE A N 1
ATOM 678 C CA . ILE A 1 86 ? -6.513 -0.300 12.780 1.00 93.19 86 ILE A CA 1
ATOM 679 C C . ILE A 1 86 ? -5.420 -1.139 13.435 1.00 93.19 86 ILE A C 1
ATOM 681 O O . ILE A 1 86 ? -4.409 -0.527 13.864 1.00 93.19 86 ILE A O 1
#

pLDDT: mean 97.13, std 1.72, range [91.38, 98.75]

Radius of gyration: 12.16 Å; Cα contacts (8 Å, |Δi|>4): 133; chains: 1; bounding box: 28×27×28 Å

Nearest PDB structures (foldseek):
  5o22-assembly1_B  TM=4.078E-01  e=1.435E+00  Escherichia coli K-12
  7tjb-assembly1_A  TM=4.849E-01  e=3.663E+00  Neisseria gonorrhoeae FA 1090

Solvent-accessible surface area (backbone atoms only — not comparable to full-atom values): 4816 Å² total; per-residue (Å²): 102,40,32,36,37,40,37,35,46,47,37,74,69,52,37,50,50,55,53,48,51,43,75,72,45,96,41,52,58,47,80,51,67,35,70,55,56,63,64,72,54,19,38,79,52,28,25,57,66,50,32,53,50,50,69,72,64,71,73,81,53,67,37,81,46,68,46,88,60,37,41,56,67,60,24,48,66,74,38,33,97,79,48,73,88,88